Protein AF-0000000065850439 (afdb_homodimer)

InterPro domains:
  IPR029012 Helix hairpin bin domain superfamily [G3DSA:1.10.287.660] (1-63)
  IPR037292 Protein D-63 superfamily [SSF109801] (2-63)
  IPR048986 Protein D-63 [PF20940] (2-61)

Solvent-accessible surface area (backbone atoms only — not comparable to full-atom values): 6983 Å² total; per-residue (Å²): 130,57,67,66,57,52,49,52,51,44,52,53,49,44,55,52,49,51,52,48,41,50,52,48,54,52,50,51,51,51,24,51,77,73,70,55,70,53,69,65,57,54,52,50,43,54,50,46,50,52,51,47,48,53,48,49,53,50,46,64,72,70,104,129,57,67,67,57,51,48,52,51,45,50,53,48,44,54,52,50,51,53,49,41,50,50,47,54,50,49,51,50,51,25,50,75,72,70,56,70,53,69,66,58,53,51,50,43,54,50,44,50,53,51,48,48,52,48,49,53,50,46,62,73,70,102

Secondary structure (DSSP, 8-state):
--HHHHHHHHHHHHHHHHHHHHHHHHHHHHHHHHT---HHHHHHHHHHHHHHHHHHHHHHHH-/--HHHHHHHHHHHHHHHHHHHHHHHHHHHHHHHHT---HHHHHHHHHHHHHHHHHHHHHHHH-

Foldseek 3Di:
DDLVVLLVVLVVVLVVLVVVLVVLVVVQVVCVVVVNHDVVSVVVSVVSVVVSVVSVVVNVVSD/DDLVVLLVVLVVVLVVLVVVLVVLVVVQVVCVVVVNHDVVSVVVSVVSVVVSVVSVVVNVVSD

Structure (mmCIF, N/CA/C/O backbone):
data_AF-0000000065850439-model_v1
#
loop_
_entity.id
_entity.type
_entity.pdbx_description
1 polymer 'Protein D-63'
#
loop_
_atom_site.group_PDB
_atom_site.id
_atom_site.type_symbol
_atom_site.label_atom_id
_atom_site.label_alt_id
_atom_site.label_comp_id
_atom_site.label_asym_id
_atom_site.label_entity_id
_atom_site.label_seq_id
_atom_site.pdbx_PDB_ins_code
_atom_site.Cartn_x
_atom_site.Cartn_y
_atom_site.Cartn_z
_atom_site.occupancy
_atom_site.B_iso_or_equiv
_atom_site.auth_seq_id
_atom_site.auth_comp_id
_atom_site.auth_asym_id
_atom_site.auth_atom_id
_atom_site.pdbx_PDB_model_num
ATOM 1 N N . MET A 1 1 ? 16.297 -19.734 -10.711 1 70.06 1 MET A N 1
ATOM 2 C CA . MET A 1 1 ? 15.242 -19.828 -9.719 1 70.06 1 MET A CA 1
ATOM 3 C C . MET A 1 1 ? 13.914 -20.188 -10.375 1 70.06 1 MET A C 1
ATOM 5 O O . MET A 1 1 ? 13.57 -19.641 -11.43 1 70.06 1 MET A O 1
ATOM 9 N N . SER A 1 2 ? 13.234 -21.203 -9.922 1 87.75 2 SER A N 1
ATOM 10 C CA . SER A 1 2 ? 11.977 -21.578 -10.562 1 87.75 2 SER A CA 1
ATOM 11 C C . SER A 1 2 ? 10.922 -20.5 -10.414 1 87.75 2 SER A C 1
ATOM 13 O O . SER A 1 2 ? 11.078 -19.578 -9.594 1 87.75 2 SER A O 1
ATOM 15 N N . LYS A 1 3 ? 9.992 -20.422 -11.289 1 87.06 3 LYS A N 1
ATOM 16 C CA . LYS A 1 3 ? 8.883 -19.469 -11.273 1 87.06 3 LYS A CA 1
ATOM 17 C C . LYS A 1 3 ? 8.125 -19.531 -9.945 1 87.06 3 LYS A C 1
ATOM 19 O O . LYS A 1 3 ? 7.719 -18.5 -9.414 1 87.06 3 LYS A O 1
ATOM 24 N N . GLU A 1 4 ? 8.047 -20.703 -9.375 1 83 4 GLU A N 1
ATOM 25 C CA . GLU A 1 4 ? 7.336 -20.906 -8.125 1 83 4 GLU A CA 1
ATOM 26 C C . GLU A 1 4 ? 8.086 -20.266 -6.953 1 83 4 GLU A C 1
ATOM 28 O O . GLU A 1 4 ? 7.473 -19.672 -6.066 1 83 4 GLU A O 1
ATOM 33 N N . VAL A 1 5 ? 9.336 -20.391 -6.973 1 86.94 5 VAL A N 1
ATOM 34 C CA . VAL A 1 5 ? 10.164 -19.812 -5.918 1 86.94 5 VAL A CA 1
ATOM 35 C C . VAL A 1 5 ? 10.117 -18.297 -5.992 1 86.94 5 VAL A C 1
ATOM 37 O O . VAL A 1 5 ? 9.977 -17.609 -4.973 1 86.94 5 VAL A O 1
ATOM 40 N N . LEU A 1 6 ? 10.164 -17.75 -7.156 1 90.62 6 LEU A N 1
ATOM 41 C CA . LEU A 1 6 ? 10.109 -16.312 -7.359 1 90.62 6 LEU A CA 1
ATOM 42 C C . LEU A 1 6 ? 8.766 -15.75 -6.906 1 90.62 6 LEU A C 1
ATOM 44 O O 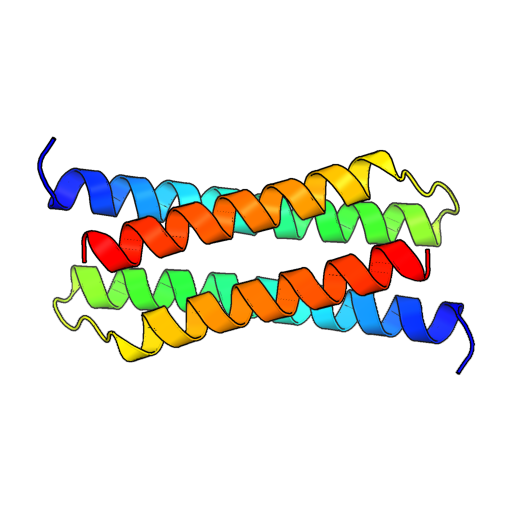. LEU A 1 6 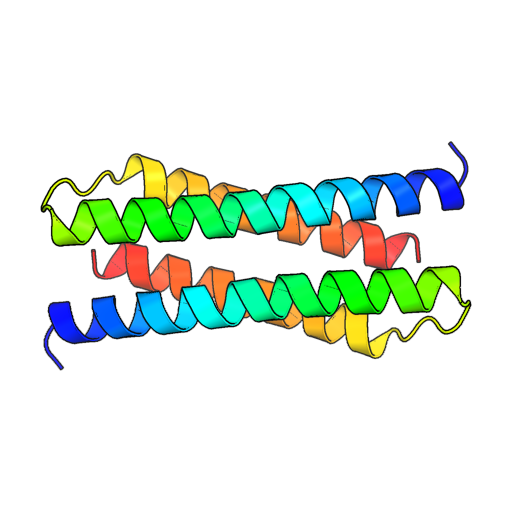? 8.719 -14.727 -6.223 1 90.62 6 LEU A O 1
ATOM 48 N N . GLU A 1 7 ? 7.746 -16.453 -7.184 1 91 7 GLU A N 1
ATOM 49 C CA . GLU A 1 7 ? 6.418 -16 -6.777 1 91 7 GLU A CA 1
ATOM 50 C C . GLU A 1 7 ? 6.281 -15.992 -5.258 1 91 7 GLU A C 1
ATOM 52 O O . GLU A 1 7 ? 5.723 -15.055 -4.684 1 91 7 GLU A O 1
ATOM 57 N N . LYS A 1 8 ? 6.773 -17 -4.715 1 91.38 8 LYS A N 1
ATOM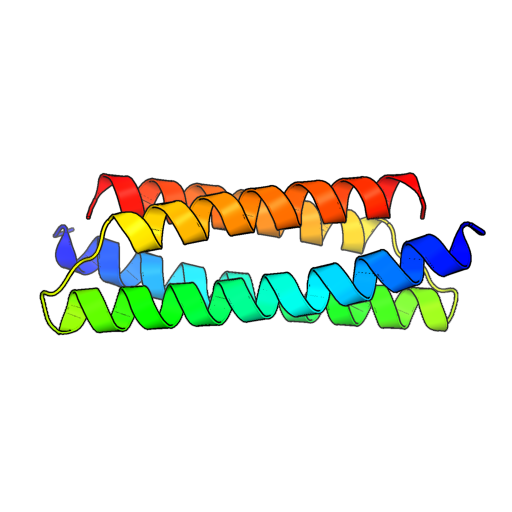 58 C CA . LYS A 1 8 ? 6.723 -17.078 -3.258 1 91.38 8 LYS A CA 1
ATOM 59 C C . LYS A 1 8 ? 7.5 -15.938 -2.613 1 91.38 8 LYS A C 1
ATOM 61 O O . LYS A 1 8 ? 7.035 -15.336 -1.646 1 91.38 8 LYS A O 1
ATOM 66 N N . GLU A 1 9 ? 8.617 -15.68 -3.156 1 94.38 9 GLU A N 1
ATOM 67 C CA . GLU A 1 9 ? 9.438 -14.586 -2.648 1 94.38 9 GLU A CA 1
ATOM 68 C C . GLU A 1 9 ? 8.734 -13.242 -2.826 1 94.38 9 GLU A C 1
ATOM 70 O O . GLU A 1 9 ? 8.789 -12.383 -1.941 1 94.38 9 GLU A O 1
ATOM 75 N N . LEU A 1 10 ? 8.078 -13.086 -3.922 1 95.69 10 LEU A N 1
ATOM 76 C CA . LEU A 1 10 ? 7.367 -11.844 -4.191 1 95.69 10 LEU A CA 1
ATOM 77 C C . LEU A 1 10 ? 6.211 -11.656 -3.217 1 95.69 10 LEU A C 1
ATOM 79 O O . LEU A 1 10 ? 5.98 -10.555 -2.723 1 95.69 10 LEU A O 1
ATOM 83 N N . PHE A 1 11 ? 5.574 -12.711 -2.826 1 95.31 11 PHE A N 1
ATOM 84 C CA . PHE A 1 11 ? 4.484 -12.609 -1.865 1 95.31 11 PHE A CA 1
ATOM 85 C C . PHE A 1 11 ? 5.016 -12.25 -0.482 1 95.31 11 PHE A C 1
ATOM 87 O O . PHE A 1 11 ? 4.395 -11.469 0.242 1 95.31 11 PHE A O 1
ATOM 94 N N . GLU A 1 12 ? 6.094 -12.812 -0.176 1 95.75 12 GLU A N 1
ATOM 95 C CA . GLU A 1 12 ? 6.703 -12.5 1.114 1 95.75 12 GLU A CA 1
ATOM 96 C C . GLU A 1 12 ? 7.145 -11.039 1.17 1 95.75 12 GLU A C 1
ATOM 98 O O . GLU A 1 12 ? 6.914 -10.352 2.168 1 95.75 12 GLU A O 1
ATOM 103 N N . MET A 1 13 ? 7.707 -10.547 0.106 1 97.31 13 MET A N 1
ATOM 104 C CA . MET A 1 13 ? 8.141 -9.156 0.029 1 97.31 13 MET A CA 1
ATOM 105 C C . MET A 1 13 ? 6.945 -8.211 0.081 1 97.31 13 MET A C 1
ATOM 107 O O . MET A 1 13 ? 6.965 -7.219 0.812 1 97.31 13 MET A O 1
ATOM 111 N N . LEU A 1 14 ? 5.945 -8.594 -0.653 1 97.62 14 LEU A N 1
ATOM 112 C CA . LEU A 1 14 ? 4.734 -7.773 -0.67 1 97.62 14 LEU A CA 1
ATOM 113 C C . LEU A 1 14 ? 4.113 -7.691 0.721 1 97.62 14 LEU A C 1
ATOM 115 O O . LEU A 1 14 ? 3.758 -6.605 1.183 1 97.62 14 LEU A O 1
ATOM 119 N N . ASP A 1 15 ? 3.977 -8.758 1.388 1 96.25 15 ASP A N 1
ATOM 120 C CA . ASP A 1 15 ? 3.42 -8.789 2.736 1 96.25 15 ASP A CA 1
ATOM 121 C C . ASP A 1 15 ? 4.215 -7.887 3.678 1 96.25 15 ASP A C 1
ATOM 123 O O . ASP A 1 15 ? 3.639 -7.066 4.398 1 96.25 15 ASP A O 1
ATOM 127 N N . GLU A 1 16 ? 5.473 -8.016 3.645 1 97.38 16 GLU A N 1
ATOM 128 C CA . GLU A 1 16 ? 6.348 -7.23 4.508 1 97.38 16 GLU A CA 1
ATOM 129 C C . GLU A 1 16 ? 6.281 -5.746 4.16 1 97.38 16 GLU A C 1
ATOM 131 O O . GLU A 1 16 ? 6.145 -4.902 5.047 1 97.38 16 GLU A O 1
ATOM 136 N N . ASP A 1 17 ? 6.324 -5.465 2.918 1 98.19 17 ASP A N 1
ATOM 137 C CA . ASP A 1 17 ? 6.406 -4.074 2.484 1 98.19 17 ASP A CA 1
ATOM 138 C C . ASP A 1 17 ? 5.074 -3.355 2.688 1 98.19 17 ASP A C 1
ATOM 140 O O . ASP A 1 17 ? 5.043 -2.166 3.008 1 98.19 17 ASP A O 1
ATOM 144 N N . VAL A 1 18 ? 3.967 -4.031 2.545 1 98.12 18 VAL A N 1
ATOM 145 C CA . VAL A 1 18 ? 2.666 -3.42 2.801 1 98.12 18 VAL A CA 1
ATOM 146 C C . VAL A 1 18 ? 2.502 -3.168 4.297 1 98.12 18 VAL A C 1
ATOM 148 O O . VAL A 1 18 ? 1.974 -2.131 4.707 1 98.12 18 VAL A O 1
ATOM 151 N N . ARG A 1 19 ? 2.936 -4.043 5.16 1 97.12 19 ARG A N 1
ATOM 152 C CA . ARG A 1 19 ? 2.889 -3.854 6.605 1 97.12 19 ARG A CA 1
ATOM 153 C C . ARG A 1 19 ? 3.771 -2.688 7.031 1 97.12 19 ARG A C 1
ATOM 155 O O . ARG A 1 19 ? 3.4 -1.91 7.914 1 97.12 19 ARG A O 1
ATOM 162 N N . GLU A 1 20 ? 4.891 -2.645 6.414 1 97.88 20 GLU A N 1
ATOM 163 C CA . GLU A 1 20 ? 5.766 -1.509 6.691 1 97.88 20 GLU A CA 1
ATOM 164 C C . GLU A 1 20 ? 5.109 -0.193 6.285 1 97.88 20 GLU A C 1
ATOM 166 O O . GLU A 1 20 ? 5.207 0.805 7 1 97.88 20 GLU A O 1
ATOM 171 N N . LEU A 1 21 ? 4.488 -0.165 5.109 1 98.12 21 LEU A N 1
ATOM 172 C CA . LEU A 1 21 ? 3.771 1.027 4.672 1 98.12 21 LEU A CA 1
ATOM 173 C C . LEU A 1 21 ? 2.709 1.427 5.688 1 98.12 21 LEU A C 1
ATOM 175 O O . LEU A 1 21 ? 2.582 2.605 6.031 1 98.12 21 LEU A O 1
ATOM 179 N N . LEU A 1 22 ? 1.958 0.468 6.184 1 97.06 22 LEU A N 1
ATOM 180 C CA . LEU A 1 22 ? 0.935 0.728 7.188 1 97.06 22 LEU A CA 1
ATOM 181 C C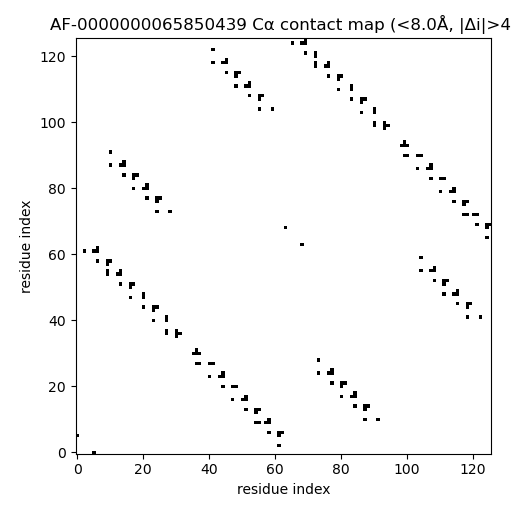 . LEU A 1 22 ? 1.545 1.362 8.438 1 97.06 22 LEU A C 1
ATOM 183 O O . LEU A 1 22 ? 1.008 2.336 8.969 1 97.06 22 LEU A O 1
ATOM 187 N N . SER A 1 23 ? 2.605 0.823 8.852 1 96.5 23 SER A N 1
ATOM 188 C CA . SER A 1 23 ? 3.314 1.354 10.008 1 96.5 23 SER A CA 1
ATOM 189 C C . SER A 1 23 ? 3.779 2.785 9.766 1 96.5 23 SER A C 1
ATOM 191 O O . SER A 1 23 ? 3.631 3.648 10.633 1 96.5 23 SER A O 1
ATOM 193 N N . LEU A 1 24 ? 4.363 3.027 8.594 1 96.06 24 LEU A N 1
ATOM 194 C CA . LEU A 1 24 ? 4.84 4.359 8.242 1 96.06 24 LEU A CA 1
ATOM 195 C C . LEU A 1 24 ? 3.695 5.367 8.25 1 96.06 24 LEU A C 1
ATOM 197 O O . LEU A 1 24 ? 3.838 6.473 8.789 1 96.06 24 LEU A O 1
ATOM 201 N N . ILE A 1 25 ? 2.576 4.984 7.672 1 95.56 25 ILE A N 1
ATOM 202 C CA . ILE A 1 25 ? 1.412 5.863 7.629 1 95.56 25 ILE A CA 1
ATOM 203 C C . ILE A 1 25 ? 0.957 6.188 9.047 1 95.56 25 ILE A C 1
ATOM 205 O O . ILE A 1 25 ? 0.613 7.336 9.352 1 95.56 25 ILE A O 1
ATOM 209 N N . HIS A 1 26 ? 0.944 5.191 9.922 1 95.12 26 HIS A N 1
ATOM 210 C CA . HIS A 1 26 ? 0.581 5.395 11.32 1 95.12 26 HIS A CA 1
ATOM 211 C C . HIS A 1 26 ? 1.543 6.359 12 1 95.12 26 HIS A C 1
ATOM 213 O O . HIS A 1 26 ? 1.115 7.254 12.734 1 95.12 26 HIS A O 1
ATOM 219 N N . GLU A 1 27 ? 2.793 6.191 11.758 1 94.88 27 GLU A N 1
ATOM 220 C CA . GLU A 1 27 ? 3.801 7.066 12.352 1 94.88 27 GLU A CA 1
ATOM 221 C C . GLU A 1 27 ? 3.633 8.508 11.867 1 94.88 27 GLU A C 1
ATOM 223 O O . GLU A 1 27 ? 3.758 9.445 12.656 1 94.88 27 GLU A O 1
ATOM 228 N N . ILE A 1 28 ? 3.4 8.68 10.617 1 94.12 28 ILE A N 1
ATOM 229 C CA . ILE A 1 28 ? 3.205 10 10.039 1 94.12 28 ILE A CA 1
ATOM 230 C C . ILE A 1 28 ? 1.981 10.664 10.664 1 94.12 28 ILE A C 1
ATOM 232 O O . ILE A 1 28 ? 2.004 11.859 10.969 1 94.12 28 ILE A O 1
ATOM 236 N N . LYS A 1 29 ? 0.959 9.883 10.844 1 92.56 29 LYS A N 1
ATOM 237 C CA . LYS A 1 29 ? -0.254 10.383 11.484 1 92.56 29 LYS A CA 1
ATOM 238 C C . LYS A 1 29 ? 0.031 10.859 12.906 1 92.56 29 LYS A C 1
ATOM 240 O O . LYS A 1 29 ? -0.421 11.938 13.312 1 92.56 29 LYS A O 1
ATOM 245 N N . ILE A 1 30 ? 0.779 10.086 13.648 1 93.19 30 ILE A N 1
ATOM 246 C CA . ILE A 1 30 ? 1.147 10.445 15.016 1 93.19 30 ILE A CA 1
ATOM 247 C C . ILE A 1 30 ? 1.989 11.719 15 1 93.19 30 ILE A C 1
ATOM 249 O O . ILE A 1 30 ? 1.756 12.633 15.797 1 93.19 30 ILE A O 1
ATOM 253 N N . ASP A 1 31 ? 2.939 11.789 14.086 1 91.31 31 ASP A N 1
ATOM 254 C CA . ASP A 1 31 ? 3.775 12.977 13.945 1 91.31 31 ASP A CA 1
ATOM 255 C C . ASP A 1 31 ? 2.924 14.227 13.711 1 91.31 31 ASP A C 1
ATOM 257 O O . ASP A 1 31 ? 3.193 15.289 14.273 1 91.31 31 ASP A O 1
ATOM 261 N N . ARG A 1 32 ? 1.992 14.109 12.875 1 87.75 32 ARG A N 1
ATOM 262 C CA . ARG A 1 32 ? 1.115 15.227 12.562 1 87.75 32 ARG A CA 1
ATOM 263 C C . ARG A 1 32 ? 0.347 15.688 13.797 1 87.75 32 ARG A C 1
ATOM 265 O O . ARG A 1 32 ? 0.268 16.891 14.07 1 87.75 32 ARG A O 1
ATOM 272 N N . ILE A 1 33 ? -0.218 14.789 14.531 1 88.31 33 ILE A N 1
ATOM 273 C CA . ILE A 1 33 ? -1.026 15.078 15.711 1 88.31 33 ILE A CA 1
ATOM 274 C C . ILE A 1 33 ? -0.162 15.75 16.781 1 88.31 33 ILE A C 1
ATOM 276 O O . ILE A 1 33 ? -0.617 16.672 17.469 1 88.31 33 ILE A O 1
ATOM 280 N N . THR A 1 34 ? 1.052 15.375 16.797 1 91.19 34 THR A N 1
ATOM 281 C CA . THR A 1 34 ? 1.92 15.891 17.859 1 91.19 34 THR A CA 1
ATOM 282 C C . THR A 1 34 ? 2.672 17.125 17.375 1 91.19 34 THR A C 1
ATOM 284 O O . THR A 1 34 ? 3.389 17.766 18.141 1 91.19 34 THR A O 1
ATOM 287 N N . GLY A 1 35 ? 2.516 17.531 16.016 1 85.56 35 GLY A N 1
ATOM 288 C CA . GLY A 1 35 ? 3.139 18.719 15.477 1 85.56 35 GLY A CA 1
ATOM 289 C C . GLY A 1 35 ? 4.59 18.516 15.086 1 85.56 35 GLY A C 1
ATOM 290 O O . GLY A 1 35 ? 5.359 19.484 15.008 1 85.56 35 GLY A O 1
ATOM 291 N N . ASN A 1 36 ? 5.016 17.297 14.969 1 81.69 36 ASN A N 1
ATOM 292 C CA . ASN A 1 36 ? 6.391 16.953 14.617 1 81.69 36 ASN A CA 1
ATOM 293 C C . ASN A 1 36 ? 6.484 16.406 13.195 1 81.69 36 ASN A C 1
ATOM 295 O O . ASN A 1 36 ? 7.176 15.406 12.953 1 81.69 36 ASN A O 1
ATOM 299 N N . MET A 1 37 ? 5.875 17.078 12.281 1 74.12 37 MET A N 1
ATOM 300 C CA . MET A 1 37 ? 5.824 16.531 10.93 1 74.12 37 MET A CA 1
ATOM 301 C C . MET A 1 37 ? 7.227 16.375 10.359 1 74.12 37 MET A C 1
ATOM 303 O O . MET A 1 37 ? 8.031 17.297 10.398 1 74.12 37 MET A O 1
ATOM 307 N N . ASP A 1 38 ? 7.484 15.148 9.984 1 77.94 38 ASP A N 1
ATOM 308 C CA . ASP A 1 38 ? 8.742 14.773 9.336 1 77.94 38 ASP A CA 1
ATOM 309 C C . ASP A 1 38 ? 8.523 14.477 7.852 1 77.94 38 ASP A C 1
ATOM 311 O O . ASP A 1 38 ? 8.023 13.406 7.496 1 77.94 38 ASP A O 1
ATOM 315 N N . LYS A 1 39 ? 8.906 15.398 7.016 1 83.31 39 LYS A N 1
ATOM 316 C CA . LYS A 1 39 ? 8.75 15.273 5.57 1 83.31 39 LYS A CA 1
ATOM 317 C C . LYS A 1 39 ? 9.508 14.055 5.043 1 83.31 39 LYS A C 1
ATOM 319 O O . LYS A 1 39 ? 9.109 13.461 4.039 1 83.31 39 LYS A O 1
ATOM 324 N N . GLN A 1 40 ? 10.531 13.734 5.773 1 89.19 40 GLN A N 1
ATOM 325 C CA . GLN A 1 40 ? 11.32 12.586 5.348 1 89.19 40 GLN A CA 1
ATOM 326 C C . GLN A 1 40 ? 10.5 11.305 5.418 1 89.19 40 GLN A C 1
ATOM 328 O O . GLN A 1 40 ? 10.625 10.43 4.551 1 89.19 40 GLN A O 1
ATOM 333 N N . LYS A 1 41 ? 9.664 11.195 6.387 1 93.62 41 LYS A N 1
ATOM 334 C CA . LYS A 1 41 ? 8.828 10.008 6.527 1 93.62 41 LYS A CA 1
ATOM 335 C C . LYS A 1 41 ? 7.82 9.906 5.387 1 93.62 41 LYS A C 1
ATOM 337 O O . LYS A 1 41 ? 7.516 8.812 4.918 1 93.62 41 LYS A O 1
ATOM 342 N N . LEU A 1 42 ? 7.336 11.039 4.957 1 92.38 42 LEU A N 1
ATOM 343 C CA . LEU A 1 42 ? 6.43 11.055 3.816 1 92.38 42 LEU A CA 1
ATOM 344 C C . LEU A 1 42 ? 7.129 10.555 2.557 1 92.38 42 LEU A C 1
ATOM 346 O O . LEU A 1 42 ? 6.555 9.781 1.785 1 92.38 42 LEU A O 1
ATOM 350 N N . GLY A 1 43 ? 8.281 11.016 2.416 1 93.62 43 GLY A N 1
ATOM 351 C CA . GLY A 1 43 ? 9.07 10.531 1.291 1 93.62 43 GLY A CA 1
ATOM 352 C C . GLY A 1 43 ? 9.328 9.039 1.339 1 93.62 43 GLY A C 1
ATOM 353 O O . GLY A 1 43 ? 9.227 8.352 0.319 1 93.62 43 GLY A O 1
ATOM 354 N N . LYS A 1 44 ? 9.633 8.539 2.479 1 96.25 44 LYS A N 1
ATOM 355 C CA . LYS A 1 44 ? 9.844 7.105 2.666 1 96.25 44 LYS A CA 1
ATOM 356 C C . LYS A 1 44 ? 8.578 6.316 2.334 1 96.25 44 LYS A C 1
ATOM 358 O O . LYS A 1 44 ? 8.648 5.254 1.715 1 96.25 44 LYS A O 1
ATOM 363 N N . ALA A 1 45 ? 7.488 6.848 2.768 1 96.88 45 ALA A N 1
ATOM 364 C CA . ALA A 1 45 ? 6.215 6.195 2.465 1 96.88 45 ALA A CA 1
ATOM 365 C C . ALA A 1 45 ? 5.965 6.152 0.959 1 96.88 45 ALA A C 1
ATOM 367 O O . ALA A 1 45 ? 5.551 5.121 0.424 1 96.88 45 ALA A O 1
ATOM 368 N N . TYR A 1 46 ? 6.277 7.238 0.3 1 96.31 46 TYR A N 1
ATOM 369 C CA . TYR A 1 46 ? 6.082 7.293 -1.144 1 96.31 46 TYR A CA 1
ATOM 370 C C . TYR A 1 46 ? 6.988 6.301 -1.857 1 96.31 46 TYR A C 1
ATOM 372 O O . TYR A 1 46 ? 6.551 5.582 -2.76 1 96.31 46 TYR A O 1
ATOM 380 N N . PHE A 1 47 ? 8.156 6.199 -1.401 1 96.69 47 PHE A N 1
ATOM 381 C CA . PHE A 1 47 ? 9.094 5.227 -1.957 1 96.69 47 PHE A CA 1
ATOM 382 C C . PHE A 1 47 ? 8.602 3.803 -1.713 1 96.69 47 PHE A C 1
ATOM 384 O O . PHE A 1 47 ? 8.688 2.953 -2.602 1 96.69 47 PHE A O 1
ATOM 391 N N . GLN A 1 48 ? 8.109 3.596 -0.54 1 97.94 48 GLN A N 1
ATOM 392 C CA . GLN A 1 48 ? 7.594 2.277 -0.192 1 97.94 48 GLN A CA 1
ATOM 393 C C . GLN A 1 48 ? 6.449 1.875 -1.121 1 97.94 48 GLN A C 1
ATOM 395 O O . GLN A 1 48 ? 6.367 0.72 -1.544 1 97.94 48 GLN A O 1
ATOM 400 N N . VAL A 1 49 ? 5.598 2.762 -1.437 1 98.31 49 VAL A N 1
ATOM 401 C CA . VAL A 1 49 ? 4.488 2.48 -2.34 1 98.31 49 VAL A CA 1
ATOM 402 C C . VAL A 1 49 ? 5.023 2.139 -3.729 1 98.31 49 VAL A C 1
ATOM 404 O O . VAL A 1 49 ? 4.516 1.231 -4.391 1 98.31 49 VAL A O 1
ATOM 407 N N . GLN A 1 50 ? 6 2.824 -4.184 1 97.31 50 GLN A N 1
ATOM 408 C CA . GLN A 1 50 ? 6.605 2.547 -5.48 1 97.31 50 GLN A CA 1
ATOM 409 C C . GLN A 1 50 ? 7.23 1.155 -5.512 1 97.31 50 GLN A C 1
ATOM 411 O O . GLN A 1 50 ? 7.137 0.448 -6.516 1 97.31 50 GLN A O 1
ATOM 416 N N . LYS A 1 51 ? 7.852 0.801 -4.461 1 98.06 51 LYS A N 1
ATOM 417 C CA . LYS A 1 51 ? 8.43 -0.535 -4.336 1 98.06 51 LYS A CA 1
ATOM 418 C C . LYS A 1 51 ? 7.344 -1.608 -4.41 1 98.06 51 LYS A C 1
ATOM 420 O O . LYS A 1 51 ? 7.488 -2.588 -5.148 1 98.06 51 LYS A O 1
ATOM 425 N N . ILE A 1 52 ? 6.277 -1.403 -3.676 1 98.38 52 ILE A N 1
ATOM 426 C CA . ILE A 1 52 ? 5.145 -2.322 -3.672 1 98.38 52 ILE A CA 1
ATOM 427 C C . ILE A 1 52 ? 4.574 -2.443 -5.082 1 98.38 52 ILE A C 1
ATOM 429 O O . ILE A 1 52 ? 4.258 -3.543 -5.543 1 98.38 52 ILE A O 1
ATOM 433 N N . GLU A 1 53 ? 4.473 -1.308 -5.762 1 97.44 53 GLU A N 1
ATOM 434 C CA . GLU A 1 53 ? 3.977 -1.307 -7.137 1 97.44 53 GLU A CA 1
ATOM 435 C C . GLU A 1 53 ? 4.859 -2.16 -8.039 1 97.44 53 GLU A C 1
ATOM 437 O O . GLU A 1 53 ? 4.355 -2.953 -8.844 1 97.44 53 GLU A O 1
ATOM 442 N N . ALA A 1 54 ? 6.105 -1.996 -7.957 1 96.81 54 ALA A N 1
ATOM 443 C CA . ALA A 1 54 ? 7.055 -2.756 -8.766 1 96.81 54 ALA A CA 1
ATOM 444 C C . ALA A 1 54 ? 6.957 -4.25 -8.461 1 96.81 54 ALA A C 1
ATOM 446 O O . ALA A 1 54 ? 6.996 -5.078 -9.375 1 96.81 54 ALA A O 1
ATOM 447 N N . GLU A 1 55 ? 6.875 -4.574 -7.199 1 96.69 55 GLU A N 1
ATOM 448 C CA . GLU A 1 55 ? 6.746 -5.969 -6.785 1 96.69 55 GLU A CA 1
ATOM 449 C C . GLU A 1 55 ? 5.465 -6.59 -7.328 1 96.69 55 GLU A C 1
ATOM 451 O O . GLU A 1 55 ? 5.473 -7.727 -7.801 1 96.69 55 GLU A O 1
ATOM 456 N N . LEU A 1 56 ? 4.391 -5.902 -7.227 1 95.81 56 LEU A N 1
ATOM 457 C CA . LEU A 1 56 ? 3.117 -6.383 -7.754 1 95.81 56 LEU A CA 1
ATOM 458 C C . LEU A 1 56 ? 3.184 -6.562 -9.266 1 95.81 56 LEU A C 1
ATOM 460 O O . LEU A 1 56 ? 2.666 -7.543 -9.805 1 95.81 56 LEU A O 1
ATOM 464 N N . TYR A 1 57 ? 3.771 -5.625 -9.938 1 94.56 57 TYR A N 1
ATOM 465 C CA . TYR A 1 57 ? 3.957 -5.73 -11.383 1 94.56 57 TYR A CA 1
ATOM 466 C C . TYR A 1 57 ? 4.738 -6.988 -11.742 1 94.56 57 TYR A C 1
ATOM 468 O O . TYR A 1 57 ? 4.371 -7.711 -12.672 1 94.56 57 TYR A O 1
ATOM 476 N N . GLN A 1 58 ? 5.777 -7.254 -10.992 1 94.75 58 GLN A N 1
ATOM 477 C CA . GLN A 1 58 ? 6.555 -8.469 -11.211 1 94.75 58 GLN A CA 1
ATOM 478 C C . GLN A 1 58 ? 5.711 -9.719 -10.961 1 94.75 58 GLN A C 1
ATOM 480 O O . GLN A 1 58 ? 5.809 -10.695 -11.695 1 94.75 58 GLN A O 1
ATOM 485 N N . LEU A 1 59 ? 4.934 -9.664 -9.953 1 93.06 59 LEU A N 1
ATOM 486 C CA . LEU A 1 59 ? 4.051 -10.781 -9.641 1 93.06 59 LEU A CA 1
ATOM 487 C C . LEU A 1 59 ? 3.086 -11.055 -10.789 1 93.06 59 LEU A C 1
ATOM 489 O O . LEU A 1 59 ? 2.875 -12.211 -11.164 1 93.06 59 LEU A O 1
ATOM 493 N N . ILE A 1 60 ? 2.543 -10.039 -11.344 1 90 60 ILE A N 1
ATOM 494 C CA . ILE A 1 60 ? 1.634 -10.148 -12.484 1 90 60 ILE A CA 1
ATOM 495 C C . ILE A 1 60 ? 2.359 -10.789 -13.664 1 90 60 ILE A C 1
ATOM 497 O O . ILE A 1 60 ? 1.796 -11.641 -14.359 1 90 60 ILE A O 1
ATOM 501 N N . LYS A 1 61 ? 3.574 -10.43 -13.828 1 90.25 61 LYS A N 1
ATOM 502 C CA . LYS A 1 61 ? 4.352 -10.922 -14.961 1 90.25 61 LYS A CA 1
ATOM 503 C C . LYS A 1 61 ? 4.691 -12.398 -14.805 1 90.25 61 LYS A C 1
ATOM 505 O O . LYS A 1 61 ? 4.734 -13.141 -15.789 1 90.25 61 LYS A O 1
ATOM 510 N N . VAL A 1 62 ? 4.918 -12.836 -13.633 1 86.56 62 VAL A N 1
ATOM 511 C CA . VAL A 1 62 ? 5.387 -14.203 -13.422 1 86.56 62 VAL A CA 1
ATOM 512 C C . VAL A 1 62 ? 4.199 -15.125 -13.164 1 86.56 62 VAL A C 1
ATOM 514 O O . VAL A 1 62 ? 4.34 -16.344 -13.172 1 86.56 62 VAL A O 1
ATOM 517 N N . SER A 1 63 ? 3.094 -14.586 -12.758 1 80.62 63 SER A N 1
ATOM 518 C CA . SER A 1 63 ? 1.913 -15.398 -12.484 1 80.62 63 SER A CA 1
ATOM 519 C C . SER A 1 63 ? 1.225 -15.82 -13.781 1 80.62 63 SER A C 1
ATOM 521 O O . SER A 1 63 ? 0.713 -16.938 -13.883 1 80.62 63 SER A O 1
ATOM 523 N N . MET B 1 1 ? -13.336 23.203 2.666 1 70 1 MET B N 1
ATOM 524 C CA . MET B 1 1 ? -12.852 22.281 3.697 1 70 1 MET B CA 1
ATOM 525 C C . MET B 1 1 ? -11.477 22.703 4.203 1 70 1 MET B C 1
ATOM 527 O O . MET B 1 1 ? -10.617 23.094 3.416 1 70 1 MET B O 1
ATOM 531 N N . SER B 1 2 ? -11.312 22.875 5.48 1 88.06 2 SER B N 1
ATOM 532 C CA . SER B 1 2 ? -10.023 23.312 6 1 88.06 2 SER B CA 1
ATOM 533 C C . SER B 1 2 ? -8.922 22.297 5.695 1 88.06 2 SER B C 1
ATOM 535 O O . SER B 1 2 ? -9.211 21.156 5.352 1 88.06 2 SER B O 1
ATOM 537 N N . LYS B 1 3 ? -7.719 22.703 5.586 1 87.31 3 LYS B N 1
ATOM 538 C CA . LYS B 1 3 ? -6.547 21.875 5.344 1 87.31 3 LYS B CA 1
ATOM 539 C C . LYS B 1 3 ? -6.461 20.734 6.359 1 87.31 3 LYS B C 1
ATOM 541 O O . LYS B 1 3 ? -6.105 19.609 6.016 1 87.31 3 LYS B O 1
ATOM 546 N N . GLU B 1 4 ? -6.875 21.016 7.559 1 83.75 4 GLU B N 1
ATOM 547 C CA . GLU B 1 4 ? -6.824 20.031 8.641 1 83.75 4 GLU B CA 1
ATOM 548 C C . GLU B 1 4 ? -7.848 18.922 8.422 1 83.75 4 GLU B C 1
ATOM 550 O O . GLU B 1 4 ? -7.562 17.75 8.672 1 83.75 4 GLU B O 1
ATOM 555 N N . VAL B 1 5 ? -8.961 19.281 7.969 1 88.31 5 VAL B N 1
ATOM 556 C CA . VAL B 1 5 ? -10.016 18.312 7.707 1 88.31 5 VAL B CA 1
ATOM 557 C C . VAL B 1 5 ? -9.625 17.422 6.531 1 88.31 5 VAL B C 1
ATOM 559 O O . VAL B 1 5 ? -9.789 16.203 6.586 1 88.31 5 VAL B O 1
ATOM 562 N N . LEU B 1 6 ? -9.039 17.984 5.523 1 91.12 6 LEU B N 1
ATOM 563 C CA . LEU B 1 6 ? -8.594 17.234 4.355 1 91.12 6 LEU B CA 1
ATOM 564 C C . LEU B 1 6 ? -7.492 16.266 4.727 1 91.12 6 LEU B C 1
ATOM 566 O O . LEU B 1 6 ? -7.516 15.102 4.309 1 91.12 6 LEU B O 1
ATOM 570 N N . GLU B 1 7 ? -6.621 16.672 5.551 1 91.12 7 GLU B N 1
ATOM 571 C CA . GLU B 1 7 ? -5.531 15.797 5.98 1 91.12 7 GLU B CA 1
ATOM 572 C C . GLU B 1 7 ? -6.055 14.617 6.789 1 91.12 7 GLU B C 1
ATOM 574 O O . GLU B 1 7 ? -5.605 13.484 6.602 1 91.12 7 GLU B O 1
ATOM 579 N N . LYS B 1 8 ? -6.945 14.922 7.609 1 91.56 8 LYS B N 1
ATOM 580 C CA . LYS B 1 8 ? -7.543 13.859 8.422 1 91.56 8 LYS B CA 1
ATOM 581 C C . LYS B 1 8 ? -8.258 12.836 7.539 1 91.56 8 LYS B C 1
ATOM 583 O O . LYS B 1 8 ? -8.133 11.633 7.758 1 91.56 8 LYS B O 1
ATOM 588 N N . GLU B 1 9 ? -8.938 13.328 6.59 1 94.44 9 GLU B N 1
ATOM 589 C CA . GLU B 1 9 ? -9.633 12.445 5.66 1 94.44 9 GLU B CA 1
ATOM 590 C C . GLU B 1 9 ? -8.656 11.602 4.855 1 94.44 9 GLU B C 1
ATOM 592 O O . GLU B 1 9 ? -8.891 10.414 4.617 1 94.44 9 GLU B O 1
ATOM 597 N N . LEU B 1 10 ? -7.574 12.219 4.48 1 95.69 10 LEU B N 1
ATOM 598 C CA . LEU B 1 10 ? -6.566 11.5 3.707 1 95.69 10 LEU B CA 1
ATOM 599 C C . LEU B 1 10 ? -5.922 10.398 4.539 1 95.69 10 LEU B C 1
ATOM 601 O O . LEU B 1 10 ? -5.695 9.289 4.043 1 95.69 10 LEU B O 1
ATOM 605 N N . PHE B 1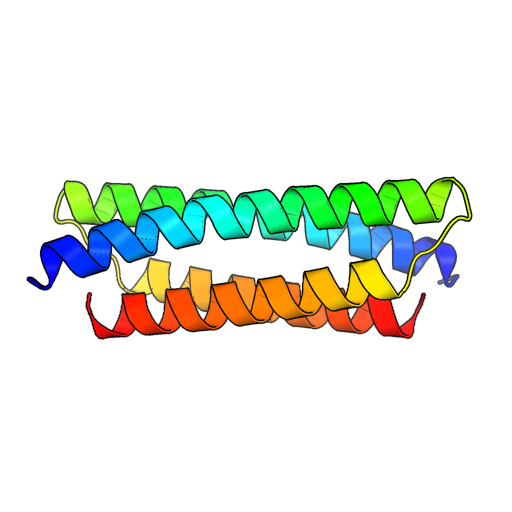 11 ? -5.754 10.609 5.797 1 95.25 11 PHE B N 1
ATOM 606 C CA . PHE B 1 11 ? -5.18 9.578 6.656 1 95.25 11 PHE B CA 1
ATOM 607 C C . PHE B 1 11 ? -6.152 8.422 6.844 1 95.25 11 PHE B C 1
ATOM 609 O O . PHE B 1 11 ? -5.742 7.258 6.875 1 95.25 11 PHE B O 1
ATOM 616 N N . GLU B 1 12 ? -7.359 8.781 6.961 1 95.81 12 GLU B N 1
ATOM 617 C CA . GLU B 1 12 ? -8.367 7.734 7.105 1 95.81 12 GLU B CA 1
ATOM 618 C C . GLU B 1 12 ? -8.469 6.887 5.836 1 95.81 12 GLU B C 1
ATOM 620 O O . GLU B 1 12 ? -8.539 5.66 5.91 1 95.81 12 GLU B O 1
ATOM 625 N N . MET B 1 13 ? -8.398 7.516 4.707 1 97.25 13 MET B N 1
ATOM 626 C CA . MET B 1 13 ? -8.453 6.812 3.428 1 97.25 13 MET B CA 1
ATOM 627 C C . MET B 1 13 ? -7.215 5.934 3.242 1 97.25 13 MET B C 1
ATOM 629 O O . MET B 1 13 ? -7.328 4.773 2.846 1 97.25 13 MET B O 1
ATOM 633 N N . LEU B 1 14 ? -6.094 6.512 3.588 1 97.56 14 LEU B N 1
ATOM 634 C CA . LEU B 1 14 ? -4.848 5.766 3.473 1 97.56 14 LEU B CA 1
ATOM 635 C C . LEU B 1 14 ? -4.871 4.523 4.359 1 97.56 14 LEU B C 1
ATOM 637 O O . LEU B 1 14 ? -4.52 3.43 3.912 1 97.56 14 LEU B O 1
ATOM 641 N N . ASP B 1 15 ? -5.27 4.652 5.559 1 96.25 15 ASP B N 1
ATOM 642 C CA . ASP B 1 15 ? -5.352 3.529 6.484 1 96.25 15 ASP B CA 1
ATOM 643 C C . ASP B 1 15 ? -6.254 2.428 5.934 1 96.25 15 ASP B C 1
ATOM 645 O O . ASP B 1 15 ? -5.871 1.256 5.914 1 96.25 15 ASP B O 1
ATOM 649 N N . GLU B 1 16 ? -7.379 2.791 5.492 1 97.25 16 GLU B N 1
ATOM 650 C CA . GLU B 1 16 ? -8.344 1.837 4.957 1 97.25 16 GLU B CA 1
ATOM 651 C C . GLU B 1 16 ? -7.824 1.174 3.688 1 97.25 16 GLU B C 1
ATOM 653 O O . GLU B 1 16 ? -7.895 -0.048 3.543 1 97.25 16 GLU B O 1
ATOM 658 N N . ASP B 1 17 ? -7.277 1.96 2.836 1 98.12 17 ASP B N 1
ATOM 659 C CA . ASP B 1 17 ? -6.863 1.45 1.533 1 98.12 17 ASP B CA 1
ATOM 660 C C . ASP B 1 17 ? -5.625 0.565 1.658 1 98.12 17 ASP B C 1
ATOM 662 O O . ASP B 1 17 ? -5.48 -0.417 0.927 1 98.12 17 ASP B O 1
ATOM 666 N N . VAL B 1 18 ? -4.73 0.855 2.566 1 98.06 18 VAL B N 1
ATOM 667 C CA . VAL B 1 18 ? -3.568 0.001 2.783 1 98.06 18 VAL B CA 1
ATOM 668 C C . VAL B 1 18 ? -4.008 -1.323 3.402 1 98.06 18 VAL B C 1
ATOM 670 O O . VAL B 1 18 ? -3.498 -2.385 3.037 1 98.06 18 VAL B O 1
ATOM 673 N N . ARG B 1 19 ? -4.949 -1.33 4.309 1 97.06 19 ARG B N 1
ATOM 674 C CA . ARG B 1 19 ? -5.48 -2.555 4.898 1 97.06 19 ARG B CA 1
ATOM 675 C C . ARG B 1 19 ? -6.188 -3.406 3.85 1 97.06 19 ARG B C 1
ATOM 677 O O . ARG B 1 19 ? -6.059 -4.633 3.852 1 97.06 19 ARG B O 1
ATOM 684 N N . GLU B 1 20 ? -6.895 -2.734 3.039 1 97.81 20 GLU B N 1
ATOM 685 C CA . GLU B 1 20 ? -7.539 -3.455 1.945 1 97.81 20 GLU B CA 1
ATOM 686 C C . GLU B 1 20 ? -6.504 -4.098 1.024 1 97.81 20 GLU B C 1
ATOM 688 O O . GLU B 1 20 ? -6.68 -5.234 0.584 1 97.81 20 GLU B O 1
ATOM 693 N N . LEU B 1 21 ? -5.453 -3.363 0.678 1 98.12 21 LEU B N 1
ATOM 694 C CA . LEU B 1 21 ? -4.383 -3.918 -0.14 1 98.12 21 LEU B CA 1
ATOM 695 C C . LEU B 1 21 ? -3.789 -5.164 0.512 1 98.12 21 LEU B C 1
ATOM 697 O O . LEU B 1 21 ? -3.57 -6.176 -0.158 1 98.12 21 LEU B O 1
ATOM 701 N N . LEU B 1 22 ? -3.535 -5.094 1.81 1 97 22 LEU B N 1
ATOM 702 C CA . LEU B 1 22 ? -3.006 -6.234 2.545 1 97 22 LEU B CA 1
ATOM 703 C C . LEU B 1 22 ? -3.934 -7.438 2.422 1 97 22 LEU B C 1
ATOM 705 O O . LEU B 1 22 ? -3.477 -8.555 2.172 1 97 22 LEU B O 1
ATOM 709 N N . SER B 1 23 ? -5.172 -7.211 2.578 1 96.56 23 SER B N 1
ATOM 710 C CA . SER B 1 23 ? -6.172 -8.266 2.451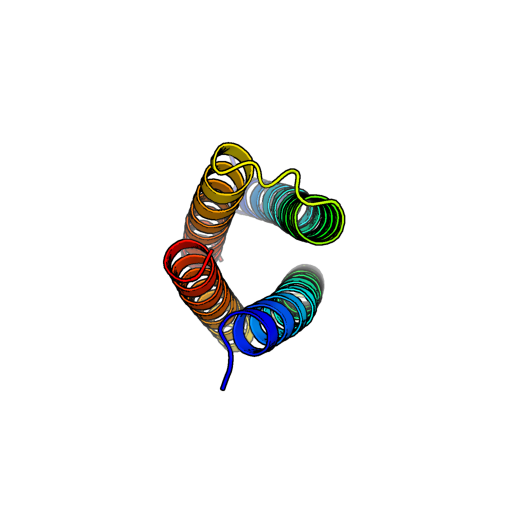 1 96.56 23 SER B CA 1
ATOM 711 C C . SER B 1 23 ? -6.172 -8.867 1.049 1 96.56 23 SER B C 1
ATOM 713 O O . SER B 1 23 ? -6.219 -10.086 0.887 1 96.56 23 SER B O 1
ATOM 715 N N . LEU B 1 24 ? -6.137 -8.008 0.051 1 96.06 24 LEU B N 1
ATOM 716 C CA . LEU B 1 24 ? -6.125 -8.461 -1.336 1 96.06 24 LEU B CA 1
ATOM 717 C C . LEU B 1 24 ? -4.906 -9.336 -1.612 1 96.06 24 LEU B C 1
ATOM 719 O O . LEU B 1 24 ? -5.023 -10.391 -2.24 1 96.06 24 LEU B O 1
ATOM 723 N N . ILE B 1 25 ? -3.756 -8.891 -1.136 1 95.62 25 ILE B N 1
ATOM 724 C CA . ILE B 1 25 ? -2.523 -9.641 -1.334 1 95.62 25 ILE B CA 1
ATOM 725 C C . ILE B 1 25 ? -2.648 -11.016 -0.682 1 95.62 25 ILE B C 1
ATOM 727 O O . ILE B 1 25 ? -2.23 -12.023 -1.257 1 95.62 25 ILE B O 1
ATOM 731 N N . HIS B 1 26 ? -3.221 -11.062 0.517 1 95.25 26 HIS B N 1
ATOM 732 C CA . HIS B 1 26 ? -3.447 -12.32 1.21 1 95.25 26 HIS B CA 1
ATOM 733 C C . HIS B 1 26 ? -4.379 -13.234 0.412 1 95.25 26 HIS B C 1
ATOM 735 O O . HIS B 1 26 ? -4.117 -14.43 0.273 1 95.25 26 HIS B O 1
ATOM 741 N N . GLU B 1 27 ? -5.418 -12.688 -0.118 1 94.94 27 GLU B N 1
ATOM 742 C CA . GLU B 1 27 ? -6.371 -13.461 -0.911 1 94.94 27 GLU B CA 1
ATOM 743 C C . GLU B 1 27 ? -5.715 -14.016 -2.17 1 94.94 27 GLU B C 1
ATOM 745 O O . GLU B 1 27 ? -5.949 -15.172 -2.539 1 94.94 27 GLU B O 1
ATOM 750 N N . ILE B 1 28 ? -4.953 -13.227 -2.814 1 94.12 28 ILE B N 1
ATOM 751 C CA . ILE B 1 28 ? -4.254 -13.641 -4.027 1 94.12 28 ILE B CA 1
ATOM 752 C C . ILE B 1 28 ? -3.295 -14.781 -3.707 1 94.12 28 ILE B C 1
ATOM 754 O O . ILE B 1 28 ? -3.188 -15.742 -4.473 1 94.12 28 ILE B O 1
ATOM 758 N N . LYS B 1 29 ? -2.645 -14.656 -2.596 1 92.88 29 LYS B N 1
ATOM 759 C CA . LYS B 1 29 ? -1.731 -15.703 -2.15 1 92.88 29 LYS B CA 1
ATOM 760 C C . LYS B 1 29 ? -2.475 -17.016 -1.924 1 92.88 29 LYS B C 1
ATOM 762 O O . LYS B 1 29 ? -2.016 -18.078 -2.352 1 92.88 29 LYS B O 1
ATOM 767 N N . ILE B 1 30 ? -3.592 -16.953 -1.263 1 93.19 30 ILE B N 1
ATOM 768 C CA . ILE B 1 30 ? -4.406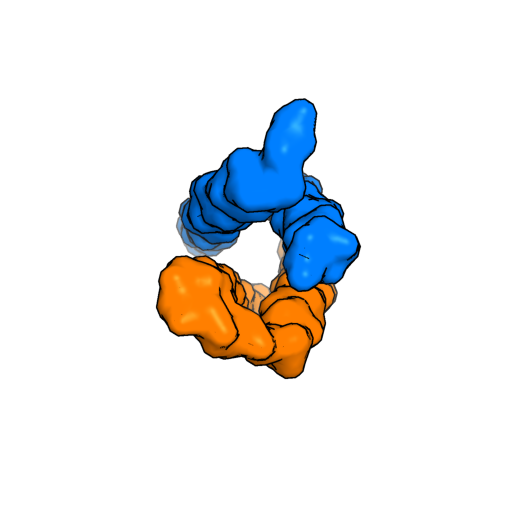 -18.125 -1.014 1 93.19 30 ILE B CA 1
ATOM 769 C C . ILE B 1 30 ? -4.875 -18.719 -2.34 1 93.19 30 ILE B C 1
ATOM 771 O O . ILE B 1 30 ? -4.805 -19.938 -2.543 1 93.19 30 ILE B O 1
ATOM 775 N N . ASP B 1 31 ? -5.344 -17.875 -3.25 1 91.25 31 ASP B N 1
ATOM 776 C CA . ASP B 1 31 ? -5.773 -18.312 -4.57 1 91.25 31 ASP B CA 1
ATOM 777 C C . ASP B 1 31 ? -4.656 -19.078 -5.281 1 91.25 31 ASP B C 1
ATOM 779 O O . ASP B 1 31 ? -4.906 -20.109 -5.914 1 91.25 31 ASP B O 1
ATOM 783 N N . ARG B 1 32 ? -3.512 -18.562 -5.227 1 87.69 32 ARG B N 1
ATOM 784 C CA . ARG B 1 32 ? -2.367 -19.203 -5.879 1 87.69 32 ARG B CA 1
ATOM 785 C C . ARG B 1 32 ? -2.098 -20.578 -5.289 1 87.69 32 ARG B C 1
ATOM 787 O O . ARG B 1 32 ? -1.882 -21.547 -6.027 1 87.69 32 ARG B O 1
ATOM 794 N N . ILE B 1 33 ? -2.105 -20.703 -4.004 1 88.56 33 ILE B N 1
ATOM 795 C CA . ILE B 1 33 ? -1.812 -21.953 -3.299 1 88.56 33 ILE B CA 1
ATOM 796 C C . ILE B 1 33 ? -2.873 -23 -3.637 1 88.56 33 ILE B C 1
ATOM 798 O O . ILE B 1 33 ? -2.561 -24.172 -3.803 1 88.56 33 ILE B O 1
ATOM 802 N N . THR B 1 34 ? -4.023 -22.547 -3.848 1 91.19 34 THR B N 1
ATOM 803 C CA . THR B 1 34 ? -5.117 -23.484 -4.074 1 91.19 34 THR B CA 1
ATOM 804 C C . THR B 1 34 ? -5.332 -23.719 -5.566 1 91.19 34 THR B C 1
ATOM 806 O O . THR B 1 34 ? -6.152 -24.547 -5.961 1 91.19 34 THR B O 1
ATOM 809 N N . GLY B 1 35 ? -4.578 -22.953 -6.488 1 85.44 35 GLY B N 1
ATOM 810 C CA . GLY B 1 35 ? -4.652 -23.141 -7.926 1 85.44 35 GLY B CA 1
ATOM 811 C C . GLY B 1 35 ? -5.82 -22.406 -8.562 1 85.44 35 GLY B C 1
ATOM 812 O O . GLY B 1 35 ? -6.266 -22.766 -9.656 1 85.44 35 GLY B O 1
ATOM 813 N N . ASN B 1 36 ? -6.398 -21.469 -7.871 1 81.62 36 ASN B N 1
ATOM 814 C CA . ASN B 1 36 ? -7.539 -20.703 -8.352 1 81.62 36 ASN B CA 1
ATOM 815 C C . ASN B 1 36 ? -7.145 -19.266 -8.688 1 81.62 36 ASN B C 1
ATOM 817 O O . ASN B 1 36 ? -7.867 -18.328 -8.352 1 81.62 36 ASN B O 1
ATOM 821 N N . MET B 1 37 ? -6.07 -19.125 -9.398 1 74.25 37 MET B N 1
ATOM 822 C CA . MET B 1 37 ? -5.566 -17.781 -9.633 1 74.25 37 MET B CA 1
ATOM 823 C C . MET B 1 37 ? -6.594 -16.938 -10.391 1 74.25 37 MET B C 1
ATOM 825 O O . MET B 1 37 ? -7.102 -17.375 -11.43 1 74.25 37 MET B O 1
ATOM 829 N N . ASP B 1 38 ? -6.953 -15.867 -9.75 1 77.5 38 ASP B N 1
ATOM 830 C CA . ASP B 1 38 ? -7.859 -14.875 -10.32 1 77.5 38 ASP B CA 1
ATOM 831 C C . ASP B 1 38 ? -7.105 -13.617 -10.742 1 77.5 38 ASP B C 1
ATOM 833 O O . ASP B 1 38 ? -6.742 -12.789 -9.898 1 77.5 38 ASP B O 1
ATOM 837 N N . LYS B 1 39 ? -6.871 -13.477 -12.016 1 82.94 39 LYS B N 1
ATOM 838 C CA . LYS B 1 39 ? -6.148 -12.336 -12.578 1 82.94 39 LYS B CA 1
ATOM 839 C C . LYS B 1 39 ? -6.848 -11.023 -12.25 1 82.94 39 LYS B C 1
ATOM 841 O O . LYS B 1 39 ? -6.199 -9.984 -12.141 1 82.94 39 LYS B O 1
ATOM 846 N N . GLN B 1 40 ? -8.133 -11.148 -12.078 1 89.06 40 GLN B N 1
ATOM 847 C CA . GLN B 1 40 ? -8.891 -9.945 -11.758 1 89.06 40 GLN B CA 1
ATOM 848 C C . GLN B 1 40 ? -8.469 -9.375 -10.398 1 89.06 40 GLN B C 1
ATOM 850 O O . GLN B 1 40 ? -8.406 -8.156 -10.227 1 89.06 40 GLN B O 1
ATOM 855 N N . LYS B 1 41 ? -8.156 -10.227 -9.484 1 93.38 41 LYS B N 1
ATOM 856 C CA . LYS B 1 41 ? -7.727 -9.781 -8.164 1 93.38 41 LYS B CA 1
ATOM 857 C C . LYS B 1 41 ? -6.379 -9.07 -8.234 1 93.38 41 LYS B C 1
ATOM 859 O O . LYS B 1 41 ? -6.145 -8.102 -7.508 1 93.38 41 LYS B O 1
ATOM 864 N N . LEU B 1 42 ? -5.535 -9.547 -9.102 1 92.12 42 LEU B N 1
ATOM 865 C CA . LEU B 1 42 ? -4.246 -8.891 -9.297 1 92.12 42 LEU B CA 1
ATOM 866 C C . LEU B 1 42 ? -4.434 -7.477 -9.836 1 92.12 42 LEU B C 1
ATOM 868 O O . LEU B 1 42 ? -3.762 -6.543 -9.391 1 92.12 42 LEU B O 1
ATOM 872 N N . GLY B 1 43 ? -5.285 -7.395 -10.75 1 93.38 43 GLY B N 1
ATOM 873 C CA . GLY B 1 43 ? -5.598 -6.074 -11.281 1 93.38 43 GLY B CA 1
ATOM 874 C C . GLY B 1 43 ? -6.16 -5.133 -10.227 1 93.38 43 GLY B C 1
ATOM 875 O O . GLY B 1 43 ? -5.777 -3.963 -10.172 1 93.38 43 GLY B O 1
ATOM 876 N N . LYS B 1 44 ? -7.012 -5.629 -9.414 1 96.12 44 LYS B N 1
ATOM 877 C CA . LYS B 1 44 ? -7.578 -4.84 -8.32 1 96.12 44 LYS B CA 1
ATOM 878 C C . LYS B 1 44 ? -6.492 -4.379 -7.355 1 96.12 44 LYS B C 1
ATOM 880 O O . LYS B 1 44 ? -6.512 -3.24 -6.887 1 96.12 44 LYS B O 1
ATOM 885 N N . ALA B 1 45 ? -5.605 -5.273 -7.078 1 96.81 45 ALA B N 1
ATOM 886 C CA . ALA B 1 45 ? -4.5 -4.918 -6.199 1 96.81 45 ALA B CA 1
ATOM 887 C C . ALA B 1 45 ? -3.65 -3.805 -6.805 1 96.81 45 ALA B C 1
ATOM 889 O O . ALA B 1 45 ? -3.277 -2.854 -6.113 1 96.81 45 ALA B O 1
ATOM 890 N N . TYR B 1 46 ? -3.395 -3.9 -8.086 1 96.19 46 TYR B N 1
ATOM 891 C CA . TYR B 1 46 ? -2.596 -2.883 -8.758 1 96.19 46 TYR B CA 1
ATOM 892 C C . TYR B 1 46 ? -3.305 -1.533 -8.742 1 96.19 46 TYR B C 1
ATOM 894 O O . TYR B 1 46 ? -2.688 -0.505 -8.461 1 96.19 46 TYR B O 1
ATOM 902 N N . PHE B 1 47 ? -4.555 -1.562 -8.938 1 96.56 47 PHE B N 1
ATOM 903 C CA . PHE B 1 47 ? -5.348 -0.34 -8.875 1 96.56 47 PHE B CA 1
ATOM 904 C C . PHE B 1 47 ? -5.328 0.247 -7.469 1 96.56 47 PHE B C 1
ATOM 906 O O . PHE B 1 47 ? -5.203 1.461 -7.301 1 96.56 47 PHE B O 1
ATOM 913 N N . GLN B 1 48 ? -5.43 -0.62 -6.508 1 97.94 48 GLN B N 1
ATOM 914 C CA . GLN B 1 48 ? -5.398 -0.184 -5.117 1 97.94 48 GLN B CA 1
ATOM 915 C C . GLN B 1 48 ? -4.086 0.521 -4.789 1 97.94 48 GLN B C 1
ATOM 917 O O . GLN B 1 48 ? -4.078 1.529 -4.082 1 97.94 48 GLN B O 1
ATOM 922 N N . VAL B 1 49 ? -3.029 0.029 -5.277 1 98.31 49 VAL B N 1
ATOM 923 C CA . VAL B 1 49 ? -1.73 0.648 -5.039 1 98.31 49 VAL B CA 1
ATOM 924 C C . VAL B 1 49 ? -1.687 2.025 -5.699 1 98.31 49 VAL B C 1
ATOM 926 O O . VAL B 1 49 ? -1.147 2.977 -5.125 1 98.31 49 VAL B O 1
ATOM 929 N N . GLN B 1 50 ? -2.213 2.16 -6.859 1 97.38 50 GLN B N 1
ATOM 930 C CA . GLN B 1 50 ? -2.256 3.445 -7.551 1 97.38 50 GLN B CA 1
ATOM 931 C C . GLN B 1 50 ? -3.09 4.461 -6.773 1 97.38 50 GLN B C 1
ATOM 933 O O . GLN B 1 50 ? -2.73 5.637 -6.695 1 97.38 50 GLN B O 1
ATOM 938 N N . LYS B 1 51 ? -4.145 4.008 -6.223 1 98.06 51 LYS B N 1
ATOM 939 C CA . LYS B 1 51 ? -4.992 4.863 -5.395 1 98.06 51 LYS B CA 1
ATOM 940 C C . LYS B 1 51 ? -4.238 5.352 -4.16 1 98.06 51 LYS B C 1
ATOM 942 O O . LYS B 1 51 ? -4.258 6.543 -3.848 1 98.06 51 LYS B O 1
ATOM 947 N N . ILE B 1 52 ? -3.555 4.438 -3.506 1 98.44 52 ILE B N 1
ATOM 948 C CA . ILE B 1 52 ? -2.758 4.762 -2.328 1 98.44 52 ILE B CA 1
ATOM 949 C C . ILE B 1 52 ? -1.684 5.781 -2.695 1 98.44 52 ILE B C 1
ATOM 951 O O . ILE B 1 52 ? -1.448 6.738 -1.955 1 98.44 52 ILE B O 1
ATOM 955 N N . GLU B 1 53 ? -1.075 5.578 -3.859 1 97.5 53 GLU B N 1
ATOM 956 C CA . GLU B 1 53 ? -0.061 6.516 -4.332 1 97.5 53 GLU B CA 1
ATOM 957 C C . GLU B 1 53 ? -0.641 7.918 -4.508 1 97.5 53 GLU B C 1
ATOM 959 O O . GLU B 1 53 ? -0.03 8.906 -4.09 1 97.5 53 GLU B O 1
ATOM 964 N N . ALA B 1 54 ? -1.75 8.016 -5.105 1 96.88 54 ALA B N 1
ATOM 965 C CA . ALA B 1 54 ? -2.412 9.297 -5.332 1 96.88 54 ALA B CA 1
ATOM 966 C C . ALA B 1 54 ? -2.775 9.969 -4.008 1 96.88 54 ALA B C 1
ATOM 968 O O . ALA B 1 54 ? -2.605 11.18 -3.852 1 96.88 54 ALA B O 1
ATOM 969 N N . GLU B 1 55 ? -3.287 9.211 -3.102 1 96.75 55 GLU B N 1
ATOM 970 C CA . GLU B 1 55 ? -3.648 9.719 -1.784 1 96.75 55 GLU B CA 1
ATOM 971 C C . GLU B 1 55 ? -2.422 10.242 -1.041 1 96.75 55 GLU B C 1
ATOM 973 O O . GLU B 1 55 ? -2.475 11.305 -0.416 1 96.75 55 GLU B O 1
ATOM 978 N N . LEU B 1 56 ? -1.389 9.5 -1.071 1 95.88 56 LEU B N 1
ATOM 979 C CA . LEU B 1 56 ? -0.15 9.922 -0.427 1 95.88 56 LEU B CA 1
ATOM 980 C C . LEU B 1 56 ? 0.392 11.195 -1.073 1 95.88 56 LEU B C 1
ATOM 982 O O . LEU B 1 56 ? 0.866 12.094 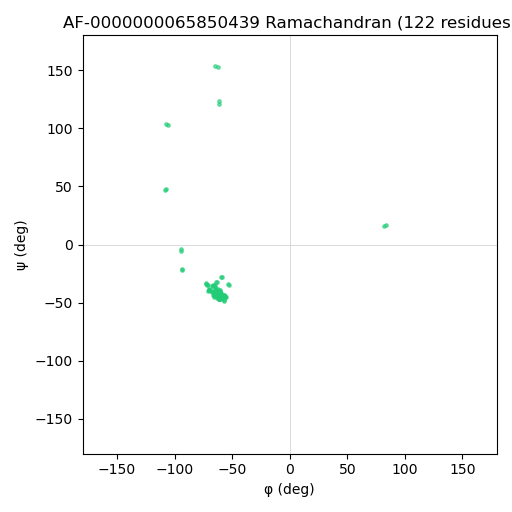-0.378 1 95.88 56 LEU B O 1
ATOM 986 N N . TYR B 1 57 ? 0.36 11.25 -2.367 1 94.62 57 TYR B N 1
ATOM 987 C CA . TYR B 1 57 ? 0.782 12.445 -3.08 1 94.62 57 TYR B CA 1
ATOM 988 C C . TYR B 1 57 ? -0.026 13.664 -2.635 1 94.62 57 TYR B C 1
ATOM 990 O O . TYR B 1 57 ? 0.533 14.734 -2.402 1 94.62 57 TYR B O 1
ATOM 998 N N . GLN B 1 58 ? -1.302 13.492 -2.494 1 94.81 58 GLN B N 1
ATOM 999 C CA . GLN B 1 58 ? -2.158 14.57 -2.012 1 94.81 58 GLN B CA 1
ATOM 1000 C C . GLN B 1 58 ? -1.794 14.969 -0.583 1 94.81 58 GLN B C 1
ATOM 1002 O O . GLN B 1 58 ? -1.782 16.156 -0.246 1 94.81 58 GLN B O 1
ATOM 1007 N N . LEU B 1 59 ? -1.526 14 0.196 1 93.12 59 LEU B N 1
ATOM 1008 C CA . LEU B 1 59 ? -1.123 14.258 1.573 1 93.12 59 LEU B CA 1
ATOM 1009 C C . LEU B 1 59 ? 0.153 15.094 1.616 1 93.12 59 LEU B C 1
ATOM 1011 O O . LEU B 1 59 ? 0.253 16.047 2.396 1 93.12 59 LEU B O 1
ATOM 1015 N N . ILE B 1 60 ? 1.077 14.789 0.79 1 90.19 60 ILE B N 1
ATOM 1016 C CA . ILE B 1 60 ? 2.332 15.523 0.695 1 90.19 60 ILE B CA 1
ATOM 1017 C C . ILE B 1 60 ? 2.051 16.969 0.292 1 90.19 60 ILE B C 1
ATOM 1019 O O . ILE B 1 60 ? 2.664 17.906 0.823 1 90.19 60 ILE B O 1
ATOM 1023 N N . LYS B 1 61 ? 1.127 17.141 -0.562 1 90.56 61 LYS B N 1
ATOM 1024 C CA . LYS B 1 61 ? 0.814 18.469 -1.082 1 90.56 61 LYS B CA 1
ATOM 1025 C C . LYS B 1 61 ? 0.13 19.328 -0.022 1 90.56 61 LYS B C 1
ATOM 1027 O O . LYS B 1 61 ? 0.337 20.531 0.029 1 90.56 61 LYS B O 1
ATOM 1032 N N . VAL B 1 62 ? -0.644 18.734 0.786 1 86.81 62 VAL B N 1
ATOM 1033 C CA . VAL B 1 62 ? -1.438 19.516 1.732 1 86.81 62 VAL B CA 1
ATOM 1034 C C . VAL B 1 62 ? -0.689 19.641 3.057 1 86.81 62 VAL B C 1
ATOM 1036 O O . VAL B 1 62 ? -1.063 20.438 3.918 1 86.81 62 VAL B O 1
ATOM 1039 N N . SER B 1 63 ? 0.221 18.75 3.305 1 80.5 63 SER B N 1
ATOM 1040 C CA . SER B 1 63 ? 0.989 18.812 4.543 1 80.5 63 SER B CA 1
ATOM 1041 C C . SER B 1 63 ? 2.057 19.891 4.484 1 80.5 63 SER B C 1
ATOM 1043 O O . SER B 1 63 ? 2.328 20.562 5.488 1 80.5 63 SER B O 1
#

Radius of gyration: 15.64 Å; Cα contacts (8 Å, |Δi|>4): 105; chains: 2; bounding box: 28×47×33 Å

Sequence (126 aa):
MSKEVLEKELFEMLDEDVRELLSLIHEIKIDRITGNMDKQKLGKAYFQVQKIEAELYQLIKVSMSKEVLEKELFEMLDEDVRELLSLIHEIKIDRITGNMDKQKLGKAYFQVQKIEAELYQLIKVS

Organism: Sulfolobus spindle-shape virus 1 (NCBI:txid244589)

pLDDT: mean 92.48, std 6.11, range [70.0, 98.44]

Nearest PDB structures (foldseek):
  1skv-assembly1_A  TM=9.745E-01  e=6.293E-07  Sulfolobus spindle-shaped virus 1
  6dlm-assembly1_A  TM=9.010E-01  e=7.909E-01  synthetic construct
  6he1-assembly1_A  TM=9.702E-01  e=1.887E+00  Pseudomonas aeruginosa
  6hdz-assembly1_A  TM=9.403E-01  e=2.157E+00  Pseudomonas aeruginosa
  6x94-assembly1_A  TM=9.203E-01  e=2.306E+00  Methanosarcina mazei Go1